Protein AF-A0A166K2V8-F1 (afdb_monomer_lite)

Structure (mmCIF, N/CA/C/O backbone):
data_AF-A0A166K2V8-F1
#
_entry.id   AF-A0A166K2V8-F1
#
loop_
_atom_site.group_PDB
_atom_site.id
_atom_site.type_symbol
_atom_site.label_atom_id
_atom_site.label_alt_id
_atom_site.label_comp_id
_atom_site.label_asym_id
_atom_site.label_entity_id
_atom_site.label_seq_id
_atom_site.pdbx_PDB_ins_code
_atom_site.Cartn_x
_atom_site.Cartn_y
_atom_site.Cartn_z
_atom_site.occupancy
_atom_site.B_iso_or_equiv
_atom_site.auth_seq_id
_atom_site.auth_comp_id
_atom_site.auth_asym_id
_atom_site.auth_atom_id
_atom_site.pdbx_PDB_model_num
ATOM 1 N N . MET A 1 1 ? 49.309 -25.473 15.652 1.00 41.47 1 MET A N 1
ATOM 2 C CA . MET A 1 1 ? 48.338 -25.607 14.544 1.00 41.47 1 MET A CA 1
ATOM 3 C C . MET A 1 1 ? 47.041 -26.157 15.108 1.00 41.47 1 MET A C 1
ATOM 5 O O . MET A 1 1 ? 46.982 -27.338 15.405 1.00 41.47 1 MET A O 1
ATOM 9 N N . LEU A 1 2 ? 46.040 -25.300 15.302 1.00 33.78 2 LEU A N 1
ATOM 10 C CA . LEU A 1 2 ? 44.662 -25.701 15.586 1.00 33.78 2 LEU A CA 1
ATOM 11 C C . LEU A 1 2 ? 43.784 -24.850 14.670 1.00 33.78 2 LEU A C 1
ATOM 13 O O . LEU A 1 2 ? 43.752 -23.625 14.773 1.00 33.78 2 LEU A O 1
ATOM 17 N N . THR A 1 3 ? 43.214 -25.510 13.672 1.00 43.38 3 THR A N 1
ATOM 18 C CA . THR A 1 3 ? 42.452 -24.924 12.576 1.00 43.38 3 THR A CA 1
ATOM 19 C C . THR A 1 3 ? 41.087 -24.465 13.068 1.00 43.38 3 THR A C 1
ATOM 21 O O . THR A 1 3 ? 40.288 -25.235 13.594 1.00 43.38 3 THR A O 1
ATOM 24 N N . ASN A 1 4 ? 40.820 -23.177 12.877 1.00 47.34 4 ASN A N 1
ATOM 25 C CA . ASN A 1 4 ? 39.521 -22.572 13.108 1.00 47.34 4 ASN A CA 1
ATOM 26 C C . ASN A 1 4 ? 38.547 -22.893 11.961 1.00 47.34 4 ASN A C 1
ATOM 28 O O . ASN A 1 4 ? 38.868 -22.680 10.795 1.00 47.34 4 ASN A O 1
ATOM 32 N N . LYS A 1 5 ? 37.335 -23.293 12.369 1.00 46.03 5 LYS A N 1
ATOM 33 C CA . LYS A 1 5 ? 36.016 -22.844 11.884 1.00 46.03 5 LYS A CA 1
ATOM 34 C C . LYS A 1 5 ? 35.713 -22.978 10.390 1.00 46.03 5 LYS A C 1
ATOM 36 O O . LYS A 1 5 ? 36.211 -22.186 9.608 1.00 46.03 5 LYS A O 1
ATOM 41 N N . LYS A 1 6 ? 34.718 -23.810 10.058 1.00 44.47 6 LYS A N 1
ATOM 42 C CA . LYS A 1 6 ? 33.711 -23.558 9.003 1.00 44.47 6 LYS A CA 1
ATOM 43 C C . LYS A 1 6 ? 32.427 -24.333 9.335 1.00 44.47 6 LYS A C 1
ATOM 45 O O . LYS A 1 6 ? 32.105 -25.331 8.705 1.00 44.47 6 LYS A O 1
ATOM 50 N N . THR A 1 7 ? 31.694 -23.863 10.341 1.00 46.91 7 THR A N 1
ATOM 51 C CA . THR A 1 7 ? 30.266 -24.183 10.469 1.00 46.91 7 THR A CA 1
ATOM 52 C C . THR A 1 7 ? 29.525 -23.035 9.806 1.00 46.91 7 THR A C 1
ATOM 54 O O . THR A 1 7 ? 29.481 -21.929 10.342 1.00 46.91 7 THR A O 1
ATOM 57 N N . GLY A 1 8 ? 29.048 -23.269 8.584 1.00 46.62 8 GLY A N 1
ATOM 58 C CA . GLY A 1 8 ? 28.224 -22.317 7.855 1.00 46.62 8 GLY A CA 1
ATOM 59 C C . GLY A 1 8 ? 26.898 -22.135 8.581 1.00 46.62 8 GLY A C 1
ATOM 60 O O . GLY A 1 8 ? 26.051 -23.022 8.561 1.00 46.62 8 GLY A O 1
ATOM 61 N N . MET A 1 9 ? 26.722 -20.985 9.225 1.00 43.84 9 MET A N 1
ATOM 62 C CA . MET A 1 9 ? 25.398 -20.502 9.593 1.00 43.84 9 MET A CA 1
ATOM 63 C C . MET A 1 9 ? 24.824 -19.814 8.358 1.00 43.84 9 MET A C 1
ATOM 65 O O . MET A 1 9 ? 25.176 -18.681 8.039 1.00 43.84 9 MET A O 1
ATOM 69 N N . ILE A 1 10 ? 23.960 -20.528 7.640 1.00 47.31 10 ILE A N 1
ATOM 70 C CA . ILE A 1 10 ? 23.007 -19.909 6.724 1.00 47.31 10 ILE A CA 1
ATOM 71 C C . ILE A 1 10 ? 22.031 -19.146 7.621 1.00 47.31 10 ILE A C 1
ATOM 73 O O . ILE A 1 10 ? 21.117 -19.728 8.203 1.00 47.31 10 ILE A O 1
ATOM 77 N N . ALA A 1 11 ? 22.271 -17.849 7.793 1.00 43.97 11 ALA A N 1
ATOM 78 C CA . ALA A 1 11 ? 21.303 -16.953 8.397 1.00 43.97 11 ALA A CA 1
ATOM 79 C C . ALA A 1 11 ? 20.191 -16.714 7.368 1.00 43.97 11 ALA A C 1
ATOM 81 O O . ALA A 1 11 ? 20.258 -15.796 6.557 1.00 43.97 11 ALA A O 1
ATOM 82 N N . VAL A 1 12 ? 19.173 -17.575 7.379 1.00 44.09 12 VAL A N 1
ATOM 83 C CA . VAL A 1 12 ? 17.868 -17.242 6.805 1.00 44.09 12 VAL A CA 1
ATOM 84 C C . VAL A 1 12 ? 17.248 -16.207 7.737 1.00 44.09 12 VAL A C 1
ATOM 86 O O . VAL A 1 12 ? 16.519 -16.539 8.669 1.00 44.09 12 VAL A O 1
ATOM 89 N N . THR A 1 13 ? 17.560 -14.935 7.524 1.00 48.28 13 THR A N 1
ATOM 90 C CA . THR A 1 13 ? 16.743 -13.854 8.065 1.00 48.28 13 THR A CA 1
ATOM 91 C C . THR A 1 13 ? 15.513 -13.738 7.178 1.00 48.28 13 THR A C 1
ATOM 93 O O . THR A 1 13 ? 15.428 -12.899 6.285 1.00 48.28 13 THR A O 1
ATOM 96 N N . CYS A 1 14 ? 14.530 -14.608 7.433 1.00 43.03 14 CYS A N 1
ATOM 97 C CA . CYS A 1 14 ? 13.144 -14.254 7.162 1.00 43.03 14 CYS A CA 1
ATOM 98 C C . CYS A 1 14 ? 12.935 -12.861 7.755 1.00 43.03 14 CYS A C 1
ATOM 100 O O . CYS A 1 14 ? 13.276 -12.640 8.919 1.00 43.03 14 CYS A O 1
ATOM 102 N N . LEU A 1 15 ? 12.425 -11.928 6.952 1.00 43.59 15 LEU A N 1
ATOM 103 C CA . LEU A 1 15 ? 12.052 -10.584 7.379 1.00 43.59 15 LEU A CA 1
ATOM 104 C C . LEU A 1 15 ? 10.846 -10.699 8.335 1.00 43.59 15 LEU A C 1
ATOM 106 O O . LEU A 1 15 ? 9.703 -10.428 7.981 1.00 43.59 15 LEU A O 1
ATOM 110 N N . GLY A 1 16 ? 11.093 -11.234 9.529 1.00 40.94 16 GLY A N 1
ATOM 111 C CA . GLY A 1 16 ? 10.143 -11.365 10.613 1.00 40.94 16 GLY A CA 1
ATOM 112 C C . GLY A 1 16 ? 10.008 -10.008 11.273 1.00 40.94 16 GLY A C 1
ATOM 113 O O . GLY A 1 16 ? 10.972 -9.472 11.816 1.00 40.94 16 GLY A O 1
ATOM 114 N N . ILE A 1 17 ? 8.809 -9.445 11.198 1.00 49.16 17 ILE A N 1
ATOM 115 C CA . ILE A 1 17 ? 8.433 -8.230 11.913 1.00 49.16 17 ILE A CA 1
ATOM 116 C C . ILE A 1 17 ? 8.587 -8.521 13.411 1.00 49.16 17 ILE A C 1
ATOM 118 O O . ILE A 1 17 ? 7.785 -9.246 13.999 1.00 49.16 17 ILE A O 1
ATOM 122 N N . ALA A 1 18 ? 9.642 -7.986 14.025 1.00 49.16 18 ALA A N 1
ATOM 123 C CA . ALA A 1 18 ? 9.818 -8.029 15.466 1.00 49.16 18 ALA A CA 1
ATOM 124 C C . ALA A 1 18 ? 8.780 -7.103 16.119 1.00 49.16 18 ALA A C 1
ATOM 126 O O . ALA A 1 18 ? 8.920 -5.881 16.115 1.00 49.16 18 ALA A O 1
ATOM 127 N N . LEU A 1 19 ? 7.721 -7.691 16.677 1.00 43.34 19 LEU A N 1
ATOM 128 C CA . LEU A 1 19 ? 6.857 -7.024 17.647 1.00 43.34 19 LEU A CA 1
ATOM 129 C C . LEU A 1 19 ? 7.651 -6.861 18.947 1.00 43.34 19 LEU A C 1
ATOM 131 O O . LEU A 1 19 ? 7.740 -7.789 19.749 1.00 43.34 19 LEU A O 1
ATOM 135 N N . ILE A 1 20 ? 8.259 -5.692 19.149 1.00 48.81 20 ILE A N 1
ATOM 136 C CA . ILE A 1 20 ? 8.945 -5.377 20.404 1.00 48.81 20 ILE A CA 1
ATOM 137 C C . ILE A 1 20 ? 7.892 -4.935 21.426 1.00 48.81 20 ILE A C 1
ATOM 139 O O . ILE A 1 20 ? 7.477 -3.779 21.461 1.00 48.81 20 ILE A O 1
ATOM 143 N N . ALA A 1 21 ? 7.452 -5.884 22.255 1.00 44.66 21 ALA A N 1
ATOM 144 C CA . ALA A 1 21 ? 6.875 -5.596 23.563 1.00 44.66 21 ALA A CA 1
ATOM 145 C C . ALA A 1 21 ? 8.004 -5.199 24.534 1.00 44.66 21 ALA A C 1
ATOM 147 O O . ALA A 1 21 ? 9.116 -5.718 24.460 1.00 44.66 21 ALA A O 1
ATOM 148 N N . GLY A 1 22 ? 7.723 -4.216 25.388 1.00 45.97 22 GLY A N 1
ATOM 149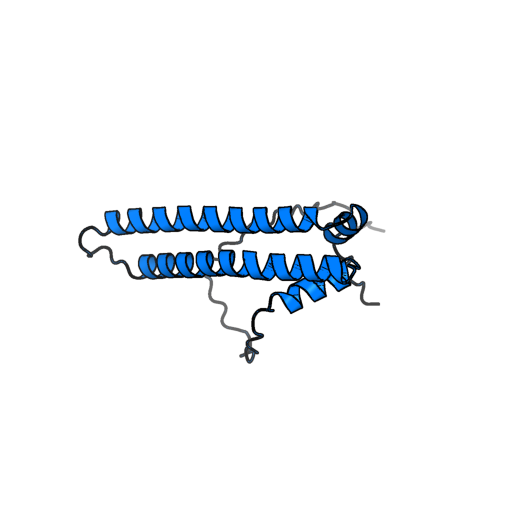 C CA . GLY A 1 22 ? 8.721 -3.342 25.998 1.00 45.97 22 GLY A CA 1
ATOM 150 C C . GLY A 1 22 ? 9.736 -3.981 26.947 1.00 45.97 22 GLY A C 1
ATOM 151 O O . GLY A 1 22 ? 9.396 -4.763 27.829 1.00 45.97 22 GLY A O 1
ATOM 152 N N . VAL A 1 23 ? 10.973 -3.490 26.836 1.00 43.16 23 VAL A N 1
ATOM 153 C CA . VAL A 1 23 ? 11.922 -3.340 27.945 1.00 43.16 23 VAL A CA 1
ATOM 154 C C . VAL A 1 23 ? 12.586 -1.974 27.770 1.00 43.16 23 VAL A C 1
ATOM 156 O O . VAL A 1 23 ? 13.216 -1.702 26.750 1.00 43.16 23 VAL A O 1
ATOM 159 N N . ALA A 1 24 ? 12.386 -1.084 28.740 1.00 48.81 24 ALA A N 1
ATOM 160 C CA . ALA A 1 24 ? 12.938 0.263 28.735 1.00 48.81 24 ALA A CA 1
ATOM 161 C C . ALA A 1 24 ? 14.453 0.223 28.993 1.00 48.81 24 ALA A C 1
ATOM 163 O O . ALA A 1 24 ? 14.884 -0.045 30.113 1.00 48.81 24 ALA A O 1
ATOM 164 N N . MET A 1 25 ? 15.261 0.535 27.976 1.00 38.09 25 MET A N 1
ATOM 165 C CA . MET A 1 25 ? 16.653 0.944 28.164 1.00 38.09 25 MET A CA 1
ATOM 166 C C . MET A 1 25 ? 16.745 2.462 28.033 1.00 38.09 25 MET A C 1
ATOM 168 O O . MET A 1 25 ? 16.542 3.045 26.973 1.00 38.09 25 MET A O 1
ATOM 172 N N . LYS A 1 26 ? 17.014 3.098 29.170 1.00 43.09 26 LYS A N 1
ATOM 173 C CA . LYS A 1 26 ? 17.205 4.535 29.327 1.00 43.09 26 LYS A CA 1
ATOM 174 C C . LYS A 1 26 ? 18.674 4.856 29.044 1.00 43.09 26 LYS A C 1
ATOM 176 O O . LYS A 1 26 ? 19.460 4.925 29.977 1.00 43.09 26 LYS A O 1
ATOM 181 N N . ALA A 1 27 ? 19.048 4.977 27.773 1.00 46.09 27 ALA A N 1
ATOM 182 C CA . ALA A 1 27 ? 20.295 5.604 27.327 1.00 46.09 27 ALA A CA 1
ATOM 183 C C . ALA A 1 27 ? 20.313 5.643 25.795 1.00 46.09 27 ALA A C 1
ATOM 185 O O . ALA A 1 27 ? 20.572 4.620 25.178 1.00 46.09 27 ALA A O 1
ATOM 186 N N . PHE A 1 28 ? 20.024 6.792 25.190 1.00 39.84 28 PHE A N 1
ATOM 187 C CA . PHE A 1 28 ? 20.886 7.411 24.180 1.00 39.84 28 PHE A CA 1
ATOM 188 C C . PHE A 1 28 ? 20.333 8.794 23.828 1.00 39.84 28 PHE A C 1
ATOM 190 O O . PHE A 1 28 ? 19.126 9.016 23.829 1.00 39.84 28 PHE A O 1
ATOM 197 N N . ALA A 1 29 ? 21.287 9.693 23.628 1.00 41.00 29 ALA A N 1
ATOM 198 C CA . ALA A 1 29 ? 21.213 11.090 23.247 1.00 41.00 29 ALA A CA 1
ATOM 199 C C . ALA A 1 29 ? 19.928 11.564 22.550 1.00 41.00 29 ALA A C 1
ATOM 201 O O . ALA A 1 29 ? 19.438 10.959 21.5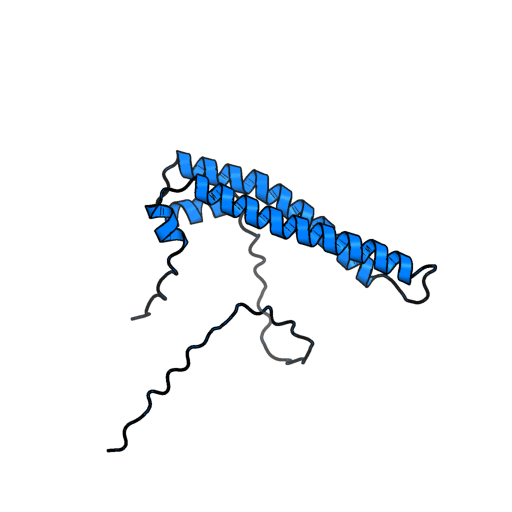99 1.00 41.00 29 ALA A O 1
ATOM 202 N N . GLU A 1 30 ? 19.484 12.735 22.999 1.00 40.53 30 GLU 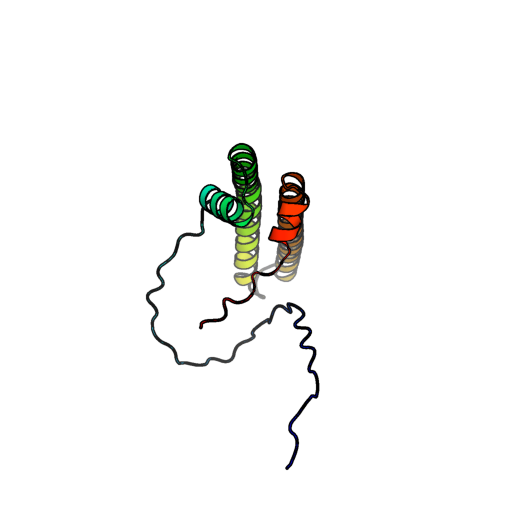A N 1
ATOM 203 C CA . GLU A 1 30 ? 18.651 13.684 22.272 1.00 40.53 30 GLU A CA 1
ATOM 204 C C . GLU A 1 30 ? 19.306 13.974 20.910 1.00 40.53 30 GLU A C 1
ATOM 206 O O . GLU A 1 30 ? 20.188 14.814 20.765 1.00 40.53 30 GLU A O 1
ATOM 211 N N . SER A 1 31 ? 18.937 13.169 19.918 1.00 39.19 31 SER A N 1
ATOM 212 C CA . SER A 1 31 ? 19.116 13.489 18.513 1.00 39.19 31 SER A CA 1
ATOM 213 C C . SER A 1 31 ? 18.074 14.549 18.204 1.00 39.19 31 SER A C 1
ATOM 215 O O . SER A 1 31 ? 16.881 14.255 18.281 1.00 39.19 31 SER A O 1
ATOM 217 N N . GLU A 1 32 ? 18.499 15.758 17.841 1.00 41.97 32 GLU A N 1
ATOM 218 C CA . GLU A 1 32 ? 17.633 16.676 17.107 1.00 41.97 32 GLU A CA 1
ATOM 219 C C . GLU A 1 32 ? 17.079 15.911 15.898 1.00 41.97 32 GLU A C 1
ATOM 221 O O . GLU A 1 32 ? 17.795 15.608 14.942 1.00 41.97 32 GLU A O 1
ATOM 226 N N . GLU A 1 33 ? 15.814 15.496 15.978 1.00 41.88 33 GLU A N 1
ATOM 227 C CA . GLU A 1 33 ? 15.101 14.900 14.858 1.00 41.88 33 GLU A CA 1
ATOM 228 C C . GLU A 1 33 ? 14.971 15.982 13.789 1.00 41.88 33 GLU A C 1
ATOM 230 O O . GLU A 1 33 ? 14.013 16.759 13.762 1.00 41.88 33 GLU A O 1
ATOM 235 N N . VAL A 1 34 ? 15.937 16.030 12.871 1.00 42.75 34 VAL A N 1
ATOM 236 C CA . VAL A 1 34 ? 15.706 16.611 11.557 1.00 42.75 34 VAL A CA 1
ATOM 237 C C . VAL A 1 34 ? 14.540 15.817 10.981 1.00 42.75 34 VAL A C 1
ATOM 239 O O . VAL A 1 34 ? 14.709 14.692 10.510 1.00 42.75 34 VAL A O 1
ATOM 242 N N . LYS A 1 35 ? 13.330 16.380 11.070 1.00 42.59 35 LYS A N 1
ATOM 243 C CA . LYS A 1 35 ? 12.137 15.882 10.386 1.00 42.59 35 LYS A CA 1
ATOM 244 C C . LYS A 1 35 ? 12.384 16.015 8.890 1.00 42.59 35 LYS A C 1
ATOM 246 O O . LYS A 1 35 ? 11.915 16.954 8.254 1.00 42.59 35 LYS A O 1
ATOM 251 N N . MET A 1 36 ? 13.166 15.096 8.331 1.00 51.88 36 MET A N 1
ATOM 252 C CA . MET A 1 36 ? 13.285 14.933 6.895 1.00 51.88 36 MET A CA 1
ATOM 253 C C . MET A 1 36 ? 11.883 14.600 6.405 1.00 51.88 36 MET A C 1
ATOM 255 O O . MET A 1 36 ? 11.340 13.538 6.718 1.00 51.88 36 MET A O 1
ATOM 259 N N . ALA A 1 37 ? 11.260 15.560 5.721 1.00 65.12 37 ALA A N 1
ATOM 260 C CA . ALA A 1 37 ? 9.971 15.349 5.095 1.00 65.12 37 ALA A CA 1
ATOM 261 C C . ALA A 1 37 ? 10.056 14.090 4.223 1.00 65.12 37 ALA A C 1
ATOM 263 O O . ALA A 1 37 ? 11.058 13.870 3.537 1.00 65.12 37 ALA A O 1
ATOM 264 N N . ALA A 1 38 ? 9.024 13.246 4.283 1.00 71.00 38 ALA A N 1
ATOM 265 C CA . ALA A 1 38 ? 8.961 12.077 3.419 1.00 71.00 38 ALA A CA 1
ATOM 266 C C . ALA A 1 38 ? 9.125 12.527 1.953 1.00 71.00 38 ALA A C 1
ATOM 268 O O . ALA A 1 38 ? 8.514 13.532 1.573 1.00 71.00 38 ALA A O 1
ATOM 269 N N . PRO A 1 39 ? 9.940 11.824 1.147 1.00 77.00 39 PRO A N 1
ATOM 270 C CA . PRO A 1 39 ? 10.213 12.234 -0.223 1.00 77.00 39 PRO A CA 1
ATOM 271 C C . PRO A 1 39 ? 8.917 12.301 -1.040 1.00 77.00 39 PRO A C 1
ATOM 273 O O . PRO A 1 39 ? 8.012 11.478 -0.858 1.00 77.00 39 PRO A O 1
ATOM 276 N N . ASN A 1 40 ? 8.815 13.294 -1.923 1.00 85.44 40 ASN A N 1
ATOM 277 C CA . ASN A 1 40 ? 7.683 13.422 -2.841 1.00 85.44 40 ASN A CA 1
ATOM 278 C C . ASN A 1 40 ? 7.800 12.411 -4.009 1.00 85.44 40 ASN A C 1
ATOM 280 O O . ASN A 1 40 ? 8.784 11.677 -4.120 1.00 85.44 40 ASN A O 1
ATOM 284 N N . HIS A 1 41 ? 6.772 12.325 -4.859 1.00 85.44 41 HIS A N 1
ATOM 285 C CA . HIS A 1 41 ? 6.744 11.350 -5.960 1.00 85.44 41 HIS A CA 1
ATOM 286 C C . HIS A 1 41 ? 7.845 11.597 -7.002 1.00 85.44 41 HIS A C 1
ATOM 288 O O . HIS A 1 41 ? 8.413 10.631 -7.501 1.00 85.44 41 HIS A O 1
ATOM 294 N N . GLU A 1 42 ? 8.193 12.859 -7.268 1.00 79.56 42 GLU A N 1
ATOM 295 C CA . GLU A 1 42 ? 9.293 13.242 -8.163 1.00 79.56 42 GLU A CA 1
ATOM 296 C C . GLU A 1 42 ? 10.636 12.741 -7.628 1.00 79.56 42 GLU A C 1
ATOM 298 O O . GLU A 1 42 ? 11.339 12.024 -8.324 1.00 79.56 42 GLU A O 1
ATOM 303 N N . GLN A 1 43 ? 10.941 12.995 -6.355 1.00 86.56 43 GLN A N 1
ATOM 304 C CA . GLN A 1 43 ? 12.169 12.532 -5.700 1.00 86.56 43 GLN A CA 1
ATOM 305 C C . GLN A 1 43 ? 12.271 11.002 -5.650 1.00 86.56 43 GLN A C 1
ATOM 307 O O . GLN A 1 43 ? 13.365 10.439 -5.664 1.00 86.56 43 GLN A O 1
ATOM 312 N N . LEU A 1 44 ? 11.138 10.302 -5.536 1.00 85.69 44 LEU A N 1
ATOM 313 C CA . LEU A 1 44 ? 11.110 8.842 -5.612 1.00 85.69 44 LEU A CA 1
ATOM 314 C C . LEU A 1 44 ? 11.355 8.348 -7.039 1.00 85.69 44 LEU A C 1
ATOM 316 O O . LEU A 1 44 ? 12.086 7.374 -7.216 1.00 85.69 44 LEU A O 1
ATOM 320 N N . ALA A 1 45 ? 10.762 9.005 -8.035 1.00 84.81 45 ALA A N 1
ATOM 321 C CA . ALA A 1 45 ? 10.954 8.671 -9.438 1.00 84.81 45 ALA A CA 1
ATOM 322 C C . ALA A 1 45 ? 12.393 8.927 -9.886 1.00 84.81 45 ALA A C 1
ATOM 324 O O . ALA A 1 45 ? 12.988 8.016 -10.444 1.00 84.81 45 ALA A O 1
ATOM 325 N N . GLU A 1 46 ? 12.973 10.076 -9.537 1.00 86.69 46 GLU A N 1
ATOM 326 C CA . GLU A 1 46 ? 14.367 10.447 -9.813 1.00 86.69 46 GLU A CA 1
ATOM 327 C C . GLU A 1 46 ? 15.336 9.396 -9.251 1.00 86.69 46 GLU A C 1
ATOM 329 O O . GLU A 1 46 ? 16.161 8.840 -9.969 1.00 86.69 46 GLU A O 1
ATOM 334 N N . ARG A 1 47 ? 15.159 8.986 -7.987 1.00 88.94 47 ARG A N 1
ATOM 335 C CA . ARG A 1 47 ? 15.984 7.923 -7.381 1.00 88.94 47 ARG A CA 1
ATOM 336 C C . ARG A 1 47 ? 15.882 6.587 -8.114 1.00 88.94 47 ARG A C 1
ATOM 338 O O . ARG A 1 47 ? 16.862 5.843 -8.172 1.00 88.94 47 ARG A O 1
ATOM 345 N N . ILE A 1 48 ? 14.699 6.234 -8.617 1.00 89.00 48 ILE A N 1
ATOM 346 C CA . ILE A 1 48 ? 14.528 5.021 -9.427 1.00 89.00 48 ILE A CA 1
ATOM 347 C C . ILE A 1 48 ? 15.130 5.217 -10.819 1.00 89.00 48 ILE A C 1
ATOM 349 O O . ILE A 1 48 ? 15.763 4.289 -11.324 1.00 89.00 48 ILE A O 1
ATOM 353 N N . ALA A 1 49 ? 14.974 6.399 -11.409 1.00 89.06 49 ALA A N 1
ATOM 354 C CA . ALA A 1 49 ? 15.538 6.760 -12.697 1.00 89.06 49 ALA A CA 1
ATOM 355 C C . ALA A 1 49 ? 17.056 6.613 -12.688 1.00 89.06 49 ALA A C 1
ATOM 357 O O . ALA A 1 49 ? 17.591 5.851 -13.494 1.00 89.06 49 ALA A O 1
ATOM 358 N N . ASP A 1 50 ? 17.719 7.201 -11.695 1.00 90.19 50 ASP A N 1
ATOM 359 C CA . ASP A 1 50 ? 19.161 7.096 -11.481 1.00 90.19 50 ASP A CA 1
ATOM 360 C C . ASP A 1 50 ? 19.602 5.647 -11.274 1.00 90.19 50 ASP A C 1
ATOM 362 O O . ASP A 1 50 ? 20.537 5.163 -11.917 1.00 90.19 50 ASP A O 1
ATOM 366 N N . LYS A 1 51 ? 18.905 4.915 -10.396 1.00 89.31 51 LYS A N 1
ATOM 367 C CA . LYS A 1 51 ? 19.266 3.531 -10.067 1.00 89.31 51 LYS A CA 1
ATOM 368 C C . LYS A 1 51 ? 19.149 2.604 -11.278 1.00 89.31 51 LYS A C 1
ATOM 370 O O . LYS A 1 51 ? 19.958 1.688 -11.441 1.00 89.31 51 LYS A O 1
ATOM 375 N N . LEU A 1 52 ? 18.117 2.783 -12.097 1.00 90.94 52 LEU A N 1
ATOM 376 C CA . LEU A 1 52 ? 17.801 1.864 -13.190 1.00 90.94 52 LEU A CA 1
ATOM 377 C C . LEU A 1 52 ? 18.342 2.341 -14.542 1.00 90.94 52 LEU A C 1
ATOM 379 O O . LEU A 1 52 ? 18.454 1.525 -15.464 1.00 90.94 52 LEU A O 1
ATOM 383 N N . GLY A 1 53 ? 18.753 3.604 -14.650 1.00 91.38 53 GLY A N 1
ATOM 384 C CA . GLY A 1 53 ? 19.063 4.264 -15.913 1.00 91.38 53 GLY A CA 1
ATOM 385 C C . GLY A 1 53 ? 17.810 4.369 -16.776 1.00 91.38 53 GLY A C 1
ATOM 386 O O . GLY A 1 53 ? 17.781 3.810 -17.874 1.00 91.38 53 GLY A O 1
ATOM 387 N N . LEU A 1 54 ? 16.748 4.966 -16.230 1.00 92.31 54 LEU A N 1
ATOM 388 C CA . LEU A 1 54 ? 15.535 5.266 -16.991 1.00 92.31 54 LEU A CA 1
ATOM 389 C C . LEU A 1 54 ? 15.790 6.454 -17.926 1.00 92.31 54 LEU A C 1
ATOM 391 O O . LEU A 1 54 ? 16.589 7.334 -17.615 1.00 92.31 54 LEU A O 1
ATOM 395 N N . ASP A 1 55 ? 15.123 6.465 -19.078 1.00 92.56 55 ASP A N 1
ATOM 396 C CA . ASP A 1 55 ? 15.019 7.678 -19.887 1.00 92.56 55 ASP A CA 1
ATOM 397 C C . ASP A 1 55 ? 13.921 8.602 -19.334 1.00 92.56 55 ASP A C 1
ATOM 399 O O . ASP A 1 55 ? 13.165 8.230 -18.432 1.00 92.56 55 ASP A O 1
ATOM 403 N N . SER A 1 56 ? 13.830 9.814 -19.882 1.00 91.31 56 SER A N 1
ATOM 404 C CA . SER A 1 56 ? 12.894 10.831 -19.399 1.00 91.31 56 SER A CA 1
ATOM 405 C C . SER A 1 56 ? 11.420 10.439 -19.554 1.00 91.31 56 SER A C 1
ATOM 407 O O . SER A 1 56 ? 10.591 10.858 -18.746 1.00 91.31 56 SER A O 1
ATOM 409 N N . ASP A 1 57 ? 11.069 9.627 -20.557 1.00 92.69 57 ASP A N 1
ATOM 410 C CA . ASP A 1 57 ? 9.695 9.152 -20.751 1.00 92.69 57 ASP A CA 1
ATOM 411 C C . ASP A 1 57 ? 9.327 8.093 -19.701 1.00 92.69 57 ASP A C 1
ATOM 413 O O . ASP A 1 57 ? 8.265 8.165 -19.073 1.00 92.69 57 ASP A O 1
ATOM 417 N N . ALA A 1 58 ? 10.223 7.136 -19.449 1.00 91.31 58 ALA A N 1
ATOM 418 C CA . ALA A 1 58 ? 10.057 6.129 -18.409 1.00 91.31 58 ALA A CA 1
ATOM 419 C C . ALA A 1 58 ? 10.035 6.755 -17.005 1.00 91.31 58 ALA A C 1
ATOM 421 O O . ALA A 1 58 ? 9.171 6.408 -16.199 1.00 91.31 58 ALA A O 1
ATOM 422 N N . GLU A 1 59 ? 10.918 7.712 -16.717 1.00 92.88 59 GLU A N 1
ATOM 423 C CA . GLU A 1 59 ? 10.921 8.461 -15.456 1.00 92.88 59 GLU A CA 1
ATOM 424 C C . GLU A 1 59 ? 9.599 9.206 -15.236 1.00 92.88 59 GLU A C 1
ATOM 426 O O . GLU A 1 59 ? 8.995 9.090 -14.168 1.00 92.88 59 GLU A O 1
ATOM 431 N N . HIS A 1 60 ? 9.089 9.903 -16.257 1.00 94.56 60 HIS A N 1
ATOM 432 C CA . HIS A 1 60 ? 7.811 10.606 -16.165 1.00 94.56 60 HIS A CA 1
ATOM 433 C C . HIS A 1 60 ? 6.647 9.642 -15.876 1.00 94.56 60 HIS A C 1
ATOM 435 O O . HIS A 1 60 ? 5.794 9.920 -15.028 1.00 94.56 60 HIS A O 1
ATOM 441 N N . LYS A 1 61 ? 6.622 8.470 -16.527 1.00 94.75 61 LYS A N 1
ATOM 442 C CA . LYS A 1 61 ? 5.623 7.419 -16.258 1.00 94.75 61 LYS A CA 1
ATOM 443 C C . LYS A 1 61 ? 5.721 6.880 -14.830 1.00 94.75 61 LYS A C 1
ATOM 445 O O . LYS A 1 61 ? 4.688 6.667 -14.194 1.00 94.75 61 LYS A O 1
ATOM 450 N N . VAL A 1 62 ? 6.934 6.698 -14.307 1.00 93.75 62 VAL A N 1
ATOM 451 C CA . VAL A 1 62 ? 7.169 6.271 -12.918 1.00 93.75 62 VAL A CA 1
ATOM 452 C C . VAL A 1 62 ? 6.741 7.353 -11.918 1.00 93.75 62 VAL A C 1
ATOM 454 O O . VAL A 1 62 ? 6.093 7.034 -10.922 1.00 93.75 62 VAL A O 1
ATOM 457 N N . SER A 1 63 ? 7.017 8.630 -12.190 1.00 93.88 63 SER A N 1
ATOM 458 C CA . SER A 1 63 ? 6.563 9.746 -11.347 1.00 93.88 63 SER A CA 1
ATOM 459 C C . SER A 1 63 ? 5.039 9.817 -11.279 1.00 93.88 63 SER A C 1
ATOM 461 O O . SER A 1 63 ? 4.472 9.822 -10.184 1.00 93.88 63 SER A O 1
ATOM 463 N N . ALA A 1 64 ? 4.357 9.745 -12.427 1.00 94.81 64 ALA A N 1
ATOM 464 C CA . ALA A 1 64 ? 2.895 9.729 -12.488 1.00 94.81 64 ALA A CA 1
ATOM 465 C C . ALA A 1 64 ? 2.291 8.512 -11.760 1.00 94.81 64 ALA A C 1
ATOM 467 O O . ALA A 1 64 ? 1.267 8.626 -11.077 1.00 94.81 64 ALA A O 1
ATOM 468 N N . LEU A 1 65 ? 2.939 7.346 -11.865 1.00 94.44 65 LEU A N 1
ATOM 469 C CA . LEU A 1 65 ? 2.569 6.147 -11.116 1.00 94.44 65 LEU A CA 1
ATOM 470 C C . LEU A 1 65 ? 2.638 6.398 -9.599 1.00 94.44 65 LEU A C 1
ATOM 472 O O . LEU A 1 65 ? 1.684 6.091 -8.880 1.00 94.44 65 LEU A O 1
ATOM 476 N N . PHE A 1 66 ? 3.736 6.979 -9.109 1.00 92.50 66 PHE A N 1
ATOM 477 C CA . PHE A 1 66 ? 3.923 7.273 -7.686 1.00 92.50 66 PHE A CA 1
ATOM 478 C C . PHE A 1 66 ? 3.044 8.399 -7.165 1.00 92.50 66 PHE A C 1
ATOM 480 O O . PHE A 1 66 ? 2.615 8.335 -6.013 1.00 92.50 66 PHE A O 1
ATOM 487 N N . GLU A 1 67 ? 2.716 9.390 -7.984 1.00 93.94 67 GLU A N 1
ATOM 488 C CA . GLU A 1 67 ? 1.749 10.413 -7.612 1.00 93.94 67 GLU A CA 1
ATOM 489 C C . GLU A 1 67 ? 0.367 9.784 -7.382 1.00 93.94 67 GLU A C 1
ATOM 491 O O . GLU A 1 67 ? -0.199 9.880 -6.286 1.00 93.94 67 GLU A O 1
ATOM 496 N N . ARG A 1 68 ? -0.152 9.072 -8.390 1.00 93.44 68 ARG A N 1
ATOM 497 C CA . ARG A 1 68 ? -1.484 8.455 -8.354 1.00 93.44 68 ARG A CA 1
ATOM 498 C C . ARG A 1 68 ? -1.608 7.437 -7.221 1.00 93.44 68 ARG A C 1
ATOM 500 O O . ARG A 1 68 ? -2.528 7.513 -6.400 1.00 93.44 68 ARG A O 1
ATOM 507 N N . ASP A 1 69 ? -0.692 6.476 -7.168 1.00 92.06 69 ASP A N 1
ATOM 508 C CA . ASP A 1 69 ? -0.776 5.375 -6.208 1.00 92.06 69 ASP A CA 1
ATOM 509 C C . ASP A 1 69 ? -0.341 5.817 -4.812 1.00 92.06 69 ASP A C 1
ATOM 511 O O . ASP A 1 69 ? -0.923 5.375 -3.820 1.00 92.06 69 ASP A O 1
ATOM 515 N N . GLY A 1 70 ? 0.607 6.753 -4.713 1.00 91.19 70 GLY A N 1
ATOM 516 C CA . GLY A 1 70 ? 1.017 7.356 -3.449 1.00 91.19 70 GLY A CA 1
ATOM 517 C C . GLY A 1 70 ? -0.142 8.066 -2.752 1.00 91.19 70 GLY A C 1
ATOM 518 O O . GLY A 1 70 ? -0.326 7.899 -1.545 1.00 91.19 70 GLY A O 1
ATOM 519 N N . GLN A 1 71 ? -0.994 8.780 -3.496 1.00 92.12 71 GLN A N 1
ATOM 520 C CA . GLN A 1 71 ? -2.217 9.369 -2.940 1.00 92.12 71 GLN A CA 1
ATOM 521 C C . GLN A 1 71 ? -3.209 8.303 -2.446 1.00 92.12 71 GLN A C 1
ATOM 523 O O . GLN A 1 71 ? -3.786 8.457 -1.364 1.00 92.12 71 GLN A O 1
ATOM 528 N N . LYS A 1 72 ? -3.412 7.214 -3.204 1.00 93.12 72 LYS A N 1
ATOM 529 C CA . LYS A 1 72 ? -4.275 6.085 -2.799 1.00 93.12 72 LYS A CA 1
ATOM 530 C C . LYS A 1 72 ? -3.763 5.446 -1.505 1.00 93.12 72 LYS A C 1
ATOM 532 O O . LYS A 1 72 ? -4.529 5.287 -0.555 1.00 93.12 72 LYS A O 1
ATOM 537 N N . ILE A 1 73 ? -2.471 5.135 -1.448 1.00 94.25 73 ILE A N 1
ATOM 538 C CA . ILE A 1 73 ? -1.800 4.528 -0.293 1.00 94.25 73 ILE A CA 1
ATOM 539 C C . ILE A 1 73 ? -1.899 5.441 0.932 1.00 94.25 73 ILE A C 1
ATOM 541 O O . ILE A 1 73 ? -2.325 4.983 1.994 1.00 94.25 73 ILE A O 1
ATOM 545 N N . ARG A 1 74 ? -1.601 6.739 0.785 1.00 94.00 74 ARG A N 1
ATOM 546 C CA . ARG A 1 74 ? -1.675 7.715 1.883 1.00 94.00 74 ARG A CA 1
ATOM 547 C C . ARG A 1 74 ? -3.078 7.796 2.479 1.00 94.00 74 ARG A C 1
ATOM 549 O O . ARG A 1 74 ? -3.229 7.727 3.695 1.00 94.00 74 ARG A O 1
ATOM 556 N N . LYS A 1 75 ? -4.119 7.839 1.639 1.00 96.12 75 LYS A N 1
ATOM 557 C CA . LYS A 1 75 ? -5.516 7.819 2.105 1.00 96.12 75 LYS A CA 1
ATOM 558 C C . LYS A 1 75 ? -5.830 6.559 2.915 1.00 96.12 75 LYS A C 1
ATOM 560 O O . LYS A 1 75 ? -6.486 6.655 3.949 1.00 96.12 75 LYS A O 1
ATOM 565 N N . ILE A 1 76 ? -5.360 5.385 2.487 1.00 96.38 76 ILE A N 1
ATOM 566 C CA . ILE A 1 76 ? -5.573 4.133 3.231 1.00 96.38 76 ILE A CA 1
ATOM 567 C C . ILE A 1 76 ? -4.840 4.175 4.580 1.00 96.38 76 ILE A C 1
ATOM 569 O O . ILE A 1 76 ? -5.435 3.829 5.600 1.00 96.38 76 ILE A O 1
ATOM 573 N N . GLN A 1 77 ? -3.589 4.643 4.607 1.00 96.12 77 GLN A N 1
ATOM 574 C CA . GLN A 1 77 ? -2.796 4.785 5.833 1.00 96.12 77 GLN A CA 1
ATOM 575 C C . GLN A 1 77 ? -3.445 5.744 6.835 1.00 96.12 77 GLN A C 1
ATOM 577 O O . GLN A 1 77 ? -3.580 5.403 8.008 1.00 96.12 77 GLN A O 1
ATOM 582 N N . GLU A 1 78 ? -3.912 6.909 6.383 1.00 96.69 78 GLU A N 1
ATOM 583 C CA . GLU A 1 78 ? -4.629 7.868 7.229 1.00 96.69 78 GLU A CA 1
ATOM 584 C C . GLU A 1 78 ? -5.891 7.253 7.837 1.00 96.69 78 GLU A C 1
ATOM 586 O O . GLU A 1 78 ? -6.184 7.440 9.020 1.00 96.69 78 GLU A O 1
ATOM 591 N N . GLN A 1 79 ? -6.660 6.509 7.040 1.00 97.25 79 GLN A N 1
ATOM 592 C CA . GLN A 1 79 ? -7.867 5.859 7.534 1.00 97.25 79 GLN A CA 1
ATOM 593 C C . GLN A 1 79 ? -7.554 4.709 8.499 1.00 97.25 79 GLN A C 1
ATOM 595 O O . GLN A 1 79 ? -8.303 4.529 9.460 1.00 97.25 79 GLN A O 1
ATOM 600 N N . LEU A 1 80 ? -6.485 3.945 8.259 1.00 96.69 80 LEU A N 1
ATOM 601 C CA . LEU A 1 80 ? -6.015 2.895 9.161 1.00 96.69 80 LEU A CA 1
ATOM 602 C C . LEU A 1 80 ? -5.569 3.493 10.497 1.00 96.69 80 LEU A C 1
ATOM 604 O O . LEU A 1 80 ? -6.005 3.030 11.548 1.00 96.69 80 LEU A O 1
ATOM 608 N N . HIS A 1 81 ? -4.789 4.575 10.459 1.00 96.62 81 HIS A N 1
ATOM 609 C CA . HIS A 1 81 ? -4.362 5.301 11.651 1.00 96.62 81 HIS A CA 1
ATOM 610 C C . HIS A 1 81 ? -5.563 5.810 12.459 1.00 96.62 81 HIS A C 1
ATOM 612 O O . HIS A 1 81 ? -5.642 5.574 13.662 1.00 96.62 81 HIS A O 1
ATOM 618 N N . LYS A 1 82 ? -6.559 6.421 11.802 1.00 97.69 82 LYS A N 1
ATOM 619 C CA . LYS A 1 82 ? -7.809 6.842 12.462 1.00 97.69 82 LYS A CA 1
ATOM 620 C C . LYS A 1 82 ? -8.538 5.671 13.128 1.00 97.69 82 LYS A C 1
ATOM 622 O O . LYS A 1 82 ? -9.020 5.823 14.247 1.00 97.69 82 LYS A O 1
ATOM 627 N N . THR A 1 83 ? -8.615 4.508 12.476 1.00 97.81 83 THR A N 1
ATOM 628 C CA . THR A 1 83 ? -9.216 3.299 13.070 1.00 97.81 83 THR A CA 1
ATOM 629 C C . THR A 1 83 ? -8.428 2.821 14.295 1.00 97.81 83 THR A C 1
ATOM 631 O O . THR A 1 83 ? -9.031 2.483 15.310 1.00 97.81 83 THR A O 1
ATOM 634 N N . GLN A 1 84 ? -7.094 2.825 14.233 1.00 96.44 84 GLN A N 1
ATOM 635 C CA . GLN A 1 84 ? -6.224 2.427 15.346 1.00 96.44 84 GLN A CA 1
ATOM 636 C C . GLN A 1 84 ? -6.342 3.376 16.545 1.00 96.44 84 GLN A C 1
ATOM 638 O O . GLN A 1 84 ? -6.432 2.914 17.680 1.00 96.44 84 GLN A O 1
ATOM 643 N N . VAL A 1 85 ? -6.409 4.687 16.298 1.00 97.81 85 VAL A N 1
ATOM 644 C CA . VAL A 1 85 ? -6.669 5.694 17.338 1.00 97.81 85 VAL A CA 1
ATOM 645 C C . VAL A 1 85 ? -8.052 5.492 17.958 1.00 97.81 85 VAL A C 1
ATOM 647 O O . VAL A 1 85 ? -8.190 5.535 19.174 1.00 97.81 85 VAL A O 1
ATOM 650 N N . ALA A 1 86 ? -9.081 5.215 17.154 1.00 97.06 86 ALA A N 1
ATOM 651 C CA . ALA A 1 86 ? -10.411 4.933 17.688 1.00 97.06 86 ALA A CA 1
ATOM 652 C C . ALA A 1 86 ? -10.420 3.673 18.575 1.00 97.06 86 ALA A C 1
ATOM 654 O O . ALA A 1 86 ? -11.026 3.689 19.642 1.00 97.06 86 ALA A O 1
ATOM 655 N N . LEU A 1 87 ? -9.715 2.607 18.173 1.00 96.62 87 LEU A N 1
ATOM 656 C CA . LEU A 1 87 ? -9.556 1.392 18.982 1.00 96.62 87 LEU A CA 1
ATOM 657 C C . LEU A 1 87 ? -8.866 1.678 20.319 1.00 96.62 87 LEU A C 1
ATOM 659 O O . LEU A 1 87 ? -9.320 1.176 21.345 1.00 96.62 87 LEU A O 1
ATOM 663 N N . SER A 1 88 ? -7.800 2.486 20.326 1.00 95.81 88 SER A N 1
ATOM 664 C CA . SER A 1 88 ? -7.053 2.801 21.553 1.00 95.81 88 SER A CA 1
ATOM 665 C C . SER A 1 88 ? -7.830 3.684 22.531 1.00 95.81 88 SER A C 1
ATOM 667 O O . SER A 1 88 ? -7.528 3.694 23.721 1.00 95.81 88 SER A O 1
ATOM 669 N N . GLN A 1 89 ? -8.847 4.399 22.047 1.00 96.31 89 GLN A N 1
ATOM 670 C CA . GLN A 1 89 ? -9.726 5.238 22.860 1.00 96.31 89 GLN A CA 1
ATOM 671 C C . GLN A 1 89 ? -10.909 4.472 23.474 1.00 96.31 89 GLN A C 1
ATOM 673 O O . GLN A 1 89 ? -11.593 5.012 24.347 1.00 96.31 89 GLN A O 1
ATOM 678 N N . LEU A 1 90 ? -11.181 3.232 23.048 1.00 96.31 90 LEU A N 1
ATOM 679 C CA . LEU A 1 90 ? -12.278 2.441 23.606 1.00 96.31 90 LEU A CA 1
ATOM 680 C C . LEU A 1 90 ? -11.979 1.982 25.034 1.00 96.31 90 LEU A C 1
ATOM 682 O O . LEU A 1 90 ? -10.888 1.511 25.348 1.00 96.31 90 LEU A O 1
ATOM 686 N N . THR A 1 91 ? -13.001 2.032 25.888 1.00 95.38 91 THR A N 1
ATOM 687 C CA . THR A 1 91 ? -12.920 1.559 27.274 1.00 95.38 91 THR A CA 1
ATOM 688 C C . THR A 1 91 ? -13.883 0.393 27.516 1.00 95.38 91 THR A C 1
ATOM 690 O O . THR A 1 91 ? -15.003 0.420 26.993 1.00 95.38 91 THR A O 1
ATOM 693 N N . PRO A 1 92 ? -13.521 -0.608 28.342 1.00 95.94 92 PRO A N 1
ATOM 694 C CA . PRO A 1 92 ? -14.387 -1.762 28.616 1.00 95.94 92 PRO A CA 1
ATOM 695 C C . PRO A 1 92 ? -15.758 -1.408 29.209 1.00 95.94 92 PRO A C 1
ATOM 697 O O . PRO A 1 92 ? -16.728 -2.130 29.000 1.00 95.94 92 PRO A O 1
ATOM 700 N N . ASN A 1 93 ? -15.852 -0.270 29.903 1.00 95.69 93 ASN A N 1
ATOM 701 C CA . ASN A 1 93 ? -17.090 0.211 30.521 1.00 95.69 93 ASN A CA 1
ATOM 702 C C . ASN A 1 93 ? -18.020 0.941 29.533 1.00 95.69 93 ASN A C 1
ATOM 704 O O . ASN A 1 93 ? -19.130 1.330 29.899 1.00 95.69 93 ASN A O 1
ATOM 708 N N . SER A 1 94 ? -17.585 1.164 28.290 1.00 93.38 94 SER A N 1
ATOM 709 C CA . SER A 1 94 ? -18.413 1.798 27.266 1.00 93.38 94 SER A CA 1
ATOM 710 C C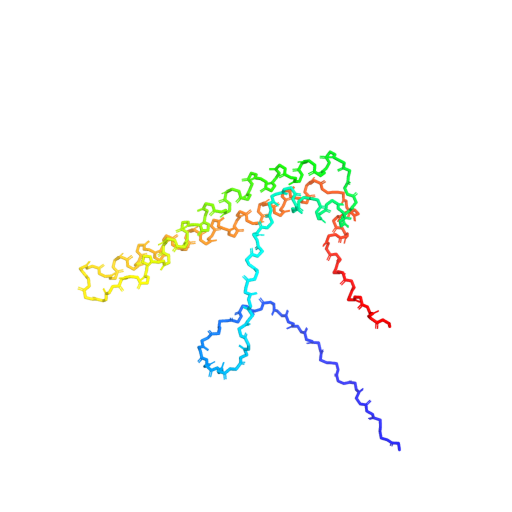 . SER A 1 94 ? -19.566 0.889 26.830 1.00 93.38 94 SER A C 1
ATOM 712 O O . SER A 1 94 ? -19.441 -0.334 26.710 1.00 93.38 94 SER A O 1
ATOM 714 N N . LYS A 1 95 ? -20.730 1.490 26.560 1.00 95.75 95 LYS A N 1
ATOM 715 C CA . LYS A 1 95 ? -21.904 0.742 26.103 1.00 95.75 95 LYS A CA 1
ATOM 716 C C . LYS A 1 95 ? -21.599 0.041 24.778 1.00 95.75 95 LYS A C 1
ATOM 718 O O . LYS A 1 95 ? -21.300 0.682 23.772 1.00 95.75 95 LYS A O 1
ATOM 723 N N . GLY A 1 96 ? -21.735 -1.283 24.775 1.00 96.75 96 GLY A N 1
ATOM 724 C CA . GLY A 1 96 ? -21.481 -2.093 23.587 1.00 96.75 96 GLY A CA 1
ATOM 725 C C . GLY A 1 96 ? -20.004 -2.164 23.196 1.00 96.75 96 GLY A C 1
ATOM 726 O O . GLY A 1 96 ? -19.730 -2.366 22.017 1.00 96.75 96 GLY A O 1
ATOM 727 N N . TYR A 1 97 ? -19.079 -2.008 24.153 1.00 97.50 97 TYR A N 1
ATOM 728 C CA . TYR A 1 97 ? -17.627 -2.076 23.953 1.00 97.50 97 TYR A CA 1
ATOM 729 C C . TYR A 1 97 ? -17.199 -3.156 22.948 1.00 97.50 97 TYR A C 1
ATOM 731 O O . TYR A 1 97 ? -16.623 -2.830 21.915 1.00 97.50 97 TYR A O 1
ATOM 739 N N . LEU A 1 98 ? -17.563 -4.423 23.186 1.00 98.25 98 LEU A N 1
ATOM 740 C CA . LEU A 1 98 ? -17.163 -5.533 22.311 1.00 98.25 98 LEU A CA 1
ATOM 741 C C . LEU A 1 98 ? -17.671 -5.381 20.870 1.00 98.25 98 LEU A C 1
ATOM 743 O O . LEU A 1 98 ? -16.951 -5.708 19.936 1.00 98.25 98 LEU A O 1
ATOM 747 N N . LYS A 1 99 ? -18.872 -4.823 20.669 1.00 98.31 99 LYS A N 1
ATOM 748 C CA . LYS A 1 99 ? -19.416 -4.563 19.327 1.00 98.31 99 LYS A CA 1
ATOM 749 C C . LYS A 1 99 ? -18.649 -3.449 18.605 1.00 98.31 99 LYS A C 1
ATOM 751 O O . LYS A 1 99 ? -18.467 -3.510 17.391 1.00 98.31 99 LYS A O 1
ATOM 756 N N . GLN A 1 100 ? -18.210 -2.427 19.340 1.00 98.00 100 GLN A N 1
ATOM 757 C CA . GLN A 1 100 ? -17.387 -1.350 18.785 1.00 98.00 100 GLN A CA 1
ATOM 758 C C . GLN A 1 100 ? -15.982 -1.852 18.435 1.00 98.00 100 GLN A C 1
ATOM 760 O O . GLN A 1 100 ? -15.484 -1.535 17.356 1.00 98.00 100 GLN A O 1
ATOM 765 N N . VAL A 1 101 ? -15.384 -2.674 19.306 1.00 98.31 101 VAL A N 1
ATOM 766 C CA . VAL A 1 101 ? -14.109 -3.355 19.040 1.00 98.31 101 VAL A CA 1
ATOM 767 C C . VAL A 1 101 ? -14.213 -4.195 17.771 1.00 98.31 101 VAL A C 1
ATOM 769 O O . VAL A 1 101 ? -13.401 -4.005 16.874 1.00 98.31 101 VAL A O 1
ATOM 772 N N . ASP A 1 102 ? -15.230 -5.051 17.664 1.00 98.44 102 ASP A N 1
ATOM 773 C CA . ASP A 1 102 ? -15.474 -5.909 16.497 1.00 98.44 102 ASP A CA 1
ATOM 774 C C . ASP A 1 102 ? -15.575 -5.093 15.197 1.00 98.44 102 ASP A C 1
ATOM 776 O O . ASP A 1 102 ? -14.820 -5.303 14.250 1.00 98.44 102 ASP A O 1
ATOM 780 N N . THR A 1 103 ? -16.401 -4.042 15.200 1.00 98.38 103 THR A N 1
ATOM 781 C CA . THR A 1 103 ? -16.583 -3.161 14.034 1.00 98.38 103 THR A CA 1
ATOM 782 C C . THR A 1 103 ? -15.279 -2.478 13.601 1.00 98.38 103 THR A C 1
ATOM 784 O O . THR A 1 103 ? -14.977 -2.384 12.407 1.00 98.38 103 THR A O 1
ATOM 787 N N . LEU A 1 104 ? -14.501 -1.953 14.553 1.00 98.25 104 LEU A N 1
ATOM 788 C CA . LEU A 1 104 ? -13.242 -1.272 14.249 1.00 98.25 104 LEU A CA 1
ATOM 789 C C . LEU A 1 104 ? -12.136 -2.260 13.855 1.00 98.25 104 LEU A C 1
ATOM 791 O O . LEU A 1 104 ? -11.332 -1.939 12.979 1.00 98.25 104 LEU A O 1
ATOM 795 N N . ALA A 1 105 ? -12.108 -3.457 14.441 1.00 98.06 105 ALA A N 1
ATOM 796 C CA . ALA A 1 105 ? -11.188 -4.525 14.066 1.00 98.06 105 ALA A CA 1
ATOM 797 C C . ALA A 1 105 ? -11.435 -4.978 12.620 1.00 98.06 105 ALA A C 1
ATOM 799 O O . ALA A 1 105 ? -10.497 -5.011 11.821 1.00 98.06 105 ALA A O 1
ATOM 800 N N . ASP A 1 106 ? -12.695 -5.191 12.241 1.00 98.50 106 ASP A N 1
ATOM 801 C CA . ASP A 1 106 ? -13.099 -5.493 10.865 1.00 98.50 106 ASP A CA 1
ATOM 802 C C . ASP A 1 106 ? -12.669 -4.403 9.881 1.00 98.50 106 ASP A C 1
ATOM 804 O O . ASP A 1 106 ? -12.170 -4.676 8.783 1.00 98.50 106 ASP A O 1
ATOM 808 N N . LYS A 1 107 ? -12.848 -3.138 10.270 1.00 97.88 107 LYS A N 1
ATOM 809 C CA . LYS A 1 107 ? -12.418 -1.996 9.461 1.00 97.88 107 LYS A CA 1
ATOM 810 C C . LYS A 1 107 ? -10.897 -1.977 9.290 1.00 97.88 107 LYS A C 1
ATOM 812 O O . LYS A 1 107 ? -10.424 -1.809 8.166 1.00 97.88 107 LYS A O 1
ATOM 817 N N . SER A 1 108 ? -10.151 -2.206 10.370 1.00 97.62 108 SER A N 1
ATOM 818 C CA . SER A 1 108 ? -8.688 -2.296 10.362 1.00 97.62 108 SER A CA 1
ATOM 819 C C . SER A 1 108 ? -8.196 -3.425 9.452 1.00 97.62 108 SER A C 1
ATOM 821 O O . SER A 1 108 ? -7.304 -3.215 8.626 1.00 97.62 108 SER A O 1
ATOM 823 N N . ALA A 1 109 ? -8.829 -4.601 9.512 1.00 98.00 109 ALA A N 1
ATOM 824 C CA . ALA A 1 109 ? -8.498 -5.741 8.659 1.00 98.00 109 ALA A CA 1
ATOM 825 C C . ALA A 1 109 ? -8.729 -5.430 7.171 1.00 98.00 109 ALA A C 1
ATOM 827 O O . ALA A 1 109 ? -7.851 -5.666 6.336 1.00 98.00 109 ALA A O 1
ATOM 828 N N . LYS A 1 110 ? -9.876 -4.828 6.828 1.00 98.06 110 LYS A N 1
ATOM 829 C CA . LYS A 1 110 ? -10.189 -4.406 5.450 1.00 98.06 110 LYS A CA 1
ATOM 830 C C . LYS A 1 110 ? -9.189 -3.374 4.926 1.00 98.06 110 LYS A C 1
ATOM 832 O O . LYS A 1 110 ? -8.726 -3.498 3.794 1.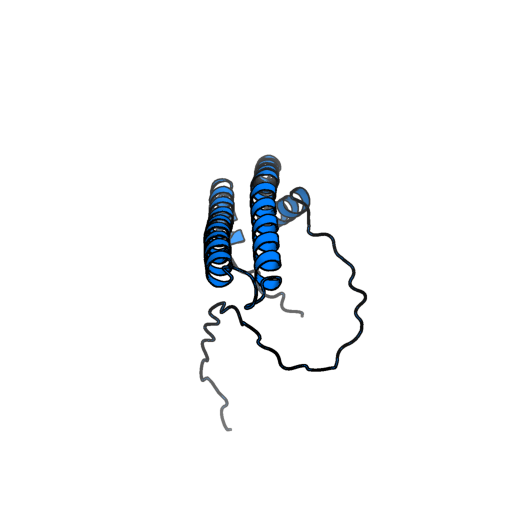00 98.06 110 LYS A O 1
ATOM 837 N N . GLN A 1 111 ? -8.832 -2.384 5.742 1.00 97.62 111 GLN A N 1
ATOM 838 C CA . GLN A 1 111 ? -7.861 -1.345 5.383 1.00 97.62 111 GLN A CA 1
ATOM 839 C C . GLN A 1 111 ? -6.450 -1.909 5.216 1.00 97.62 111 GLN A C 1
ATOM 841 O O . GLN A 1 111 ? -5.777 -1.573 4.248 1.00 97.62 111 GLN A O 1
ATOM 846 N N . THR A 1 112 ? -6.031 -2.815 6.101 1.00 97.31 112 THR A N 1
ATOM 847 C CA . THR A 1 112 ? -4.742 -3.512 5.991 1.00 97.31 112 THR A CA 1
ATOM 848 C C . THR A 1 112 ? -4.667 -4.308 4.692 1.00 97.31 112 THR A C 1
ATOM 850 O O . THR A 1 112 ? -3.712 -4.153 3.936 1.00 97.31 112 THR A O 1
ATOM 853 N N . LYS A 1 113 ? -5.714 -5.078 4.362 1.00 98.19 113 LYS A N 1
ATOM 854 C CA . LYS A 1 113 ? -5.798 -5.788 3.078 1.00 98.19 113 LYS A CA 1
ATOM 855 C C . LYS A 1 113 ? -5.693 -4.824 1.893 1.00 98.19 113 LYS A C 1
ATOM 857 O O . LYS A 1 113 ? -4.930 -5.081 0.967 1.00 98.19 113 LYS A O 1
ATOM 862 N N . ALA A 1 114 ? -6.439 -3.720 1.919 1.00 97.75 114 ALA A N 1
ATOM 863 C CA . ALA A 1 114 ? -6.403 -2.721 0.854 1.00 97.75 114 ALA A CA 1
ATOM 864 C C . ALA A 1 114 ? -5.011 -2.090 0.697 1.00 97.75 114 ALA A C 1
ATOM 866 O O . ALA A 1 114 ?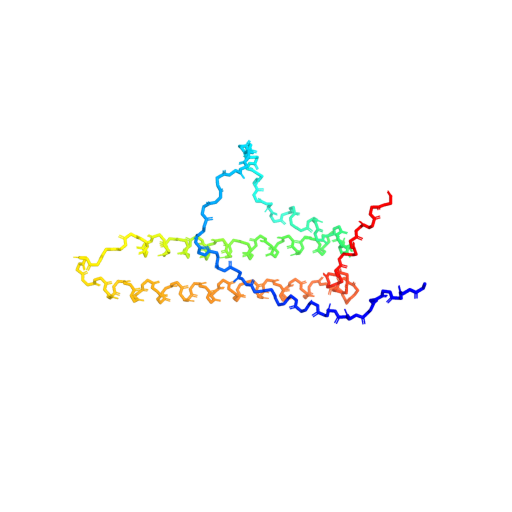 -4.565 -1.878 -0.427 1.00 97.75 114 ALA A O 1
ATOM 867 N N . LEU A 1 115 ? -4.314 -1.832 1.807 1.00 96.62 115 LEU A N 1
ATOM 868 C CA . LEU A 1 115 ? -2.957 -1.295 1.804 1.00 96.62 115 LEU A CA 1
ATOM 869 C C . LEU A 1 115 ? -1.971 -2.278 1.167 1.00 96.62 115 LEU A C 1
ATOM 871 O O . LEU A 1 115 ? -1.205 -1.891 0.288 1.00 96.62 115 LEU A O 1
ATOM 875 N N . THR A 1 116 ? -2.023 -3.553 1.561 1.00 96.88 116 THR A N 1
ATOM 876 C CA . THR A 1 116 ? -1.193 -4.614 0.972 1.00 96.88 116 THR A CA 1
ATOM 877 C C . THR A 1 116 ? -1.420 -4.730 -0.532 1.00 96.88 116 THR A C 1
ATOM 879 O O . THR A 1 116 ? -0.454 -4.760 -1.291 1.00 96.88 116 THR A O 1
ATOM 882 N N . MET A 1 117 ? -2.683 -4.746 -0.969 1.00 97.81 117 MET A N 1
ATOM 883 C CA . MET A 1 117 ? -3.017 -4.809 -2.394 1.00 97.81 117 MET A CA 1
ATOM 884 C C . MET A 1 117 ? -2.518 -3.575 -3.146 1.00 97.81 117 MET A C 1
ATOM 886 O O . MET A 1 117 ? -1.918 -3.727 -4.199 1.00 97.81 117 MET A O 1
ATOM 890 N N . ALA A 1 118 ? -2.680 -2.369 -2.592 1.00 95.75 118 ALA A N 1
ATOM 891 C CA . ALA A 1 118 ? -2.215 -1.142 -3.237 1.00 95.75 118 ALA A CA 1
ATOM 892 C C . ALA A 1 118 ? -0.689 -1.123 -3.436 1.00 95.75 118 ALA A C 1
ATOM 894 O O . ALA A 1 118 ? -0.221 -0.725 -4.499 1.00 95.75 118 ALA A O 1
ATOM 895 N N . TYR A 1 119 ? 0.091 -1.594 -2.457 1.00 94.62 119 TYR A N 1
ATOM 896 C CA . TYR A 1 119 ? 1.541 -1.738 -2.625 1.00 94.62 119 TYR A CA 1
ATOM 897 C C . TYR A 1 119 ? 1.910 -2.791 -3.674 1.00 94.62 119 TYR A C 1
ATOM 899 O O . TYR A 1 119 ? 2.822 -2.568 -4.469 1.00 94.62 119 TYR A O 1
ATOM 907 N N . ALA A 1 120 ? 1.211 -3.929 -3.692 1.00 95.69 120 ALA A N 1
ATOM 908 C CA . ALA A 1 120 ? 1.448 -4.978 -4.680 1.00 95.69 120 ALA A CA 1
ATOM 909 C C . ALA A 1 120 ? 1.108 -4.508 -6.105 1.00 95.69 120 ALA A C 1
ATOM 911 O O . ALA A 1 120 ? 1.904 -4.712 -7.017 1.00 95.69 120 ALA A O 1
ATOM 912 N N . GLU A 1 121 ? -0.029 -3.832 -6.282 1.00 95.94 121 GLU A N 1
ATOM 913 C CA . GLU A 1 121 ? -0.466 -3.226 -7.546 1.00 95.94 121 GLU A CA 1
ATOM 914 C C . GLU A 1 121 ? 0.527 -2.168 -8.035 1.00 95.94 121 GLU A C 1
ATOM 916 O O . GLU A 1 121 ? 0.902 -2.173 -9.207 1.00 95.94 121 GLU A O 1
ATOM 921 N N . ASN A 1 122 ? 0.994 -1.292 -7.139 1.00 93.88 122 ASN A N 1
ATOM 922 C CA . ASN A 1 122 ? 1.984 -0.276 -7.476 1.00 93.88 122 ASN A CA 1
ATOM 923 C C . ASN A 1 122 ? 3.307 -0.909 -7.930 1.00 93.88 122 ASN A C 1
ATOM 925 O O . ASN A 1 122 ? 3.861 -0.514 -8.955 1.00 93.88 122 ASN A O 1
ATOM 929 N N . ARG A 1 123 ? 3.783 -1.940 -7.217 1.00 93.81 123 ARG A N 1
ATOM 930 C CA . ARG A 1 123 ? 4.985 -2.688 -7.610 1.00 93.81 123 ARG A CA 1
ATOM 931 C C . ARG A 1 123 ? 4.802 -3.389 -8.955 1.00 93.81 123 ARG A C 1
ATOM 933 O O . ARG A 1 123 ? 5.700 -3.315 -9.782 1.00 93.81 123 ARG A O 1
ATOM 940 N N . ALA A 1 124 ? 3.670 -4.053 -9.183 1.00 96.00 124 ALA A N 1
ATOM 941 C CA . ALA A 1 124 ? 3.388 -4.707 -10.459 1.00 96.00 124 ALA A CA 1
ATOM 942 C C . ALA A 1 124 ? 3.380 -3.693 -11.615 1.00 96.00 124 ALA A C 1
ATOM 944 O O . ALA A 1 124 ? 4.067 -3.898 -12.609 1.00 96.00 124 ALA A O 1
ATOM 945 N N . SER A 1 125 ? 2.707 -2.555 -11.424 1.00 95.56 125 SER A N 1
ATOM 946 C CA . SER A 1 125 ? 2.656 -1.468 -12.410 1.00 95.56 125 SER A CA 1
ATOM 947 C C . SER A 1 125 ? 4.041 -0.886 -12.701 1.00 95.56 125 SER A C 1
ATOM 949 O O . SER A 1 125 ? 4.333 -0.539 -13.838 1.00 95.56 125 SER A O 1
ATOM 951 N N . LEU A 1 126 ? 4.921 -0.795 -11.695 1.00 94.38 126 LEU A N 1
ATOM 952 C CA . LEU A 1 126 ? 6.305 -0.375 -11.912 1.00 94.38 126 LEU A CA 1
ATOM 953 C C . LEU A 1 126 ? 7.037 -1.363 -12.825 1.00 94.38 126 LEU A C 1
ATOM 955 O O . LEU A 1 126 ? 7.696 -0.930 -13.758 1.00 94.38 126 LEU A O 1
ATOM 959 N N . TYR A 1 127 ? 6.910 -2.672 -12.594 1.00 95.44 127 TYR A N 1
ATOM 960 C CA . TYR A 1 127 ? 7.581 -3.688 -13.415 1.00 95.44 127 TYR A CA 1
ATOM 961 C C . TYR A 1 127 ? 7.141 -3.646 -14.883 1.00 95.44 127 TYR A C 1
ATOM 963 O O . TYR A 1 127 ? 7.964 -3.878 -15.763 1.00 95.44 127 TYR A O 1
ATOM 971 N N . GLU A 1 128 ? 5.882 -3.303 -15.159 1.00 96.25 128 GLU A N 1
ATOM 972 C CA . GLU A 1 128 ? 5.373 -3.127 -16.527 1.00 96.25 128 GLU A CA 1
ATOM 973 C C . GLU A 1 128 ? 6.047 -1.965 -17.279 1.00 96.25 128 GLU A C 1
ATOM 975 O O . GLU A 1 128 ? 6.087 -1.971 -18.509 1.00 96.25 128 GLU A O 1
ATOM 980 N N . LEU A 1 129 ? 6.602 -0.982 -16.560 1.00 94.50 129 LEU A N 1
ATOM 981 C CA . LEU A 1 129 ? 7.326 0.156 -17.137 1.00 94.50 129 LEU A CA 1
ATOM 982 C C . LEU A 1 129 ? 8.814 -0.130 -17.376 1.00 94.50 129 LEU A C 1
ATOM 984 O O . LEU A 1 129 ? 9.507 0.704 -17.958 1.00 94.50 129 LEU A O 1
ATOM 988 N N . LEU A 1 130 ? 9.324 -1.272 -16.911 1.00 93.94 130 LEU A N 1
ATOM 989 C CA . LEU A 1 130 ? 10.748 -1.580 -16.913 1.00 93.94 130 LEU A CA 1
ATOM 990 C C . LEU A 1 130 ? 11.101 -2.633 -17.961 1.00 93.94 130 LEU A C 1
ATOM 992 O O . LEU A 1 130 ? 10.402 -3.619 -18.180 1.00 93.94 130 LEU A O 1
ATOM 996 N N . THR A 1 131 ? 12.269 -2.464 -18.572 1.00 95.25 131 THR A N 1
ATOM 997 C CA . THR A 1 131 ? 12.886 -3.509 -19.395 1.00 95.25 131 THR A CA 1
ATOM 998 C C . THR A 1 131 ? 13.398 -4.662 -18.521 1.00 95.25 131 THR A C 1
ATOM 1000 O O . THR A 1 131 ? 13.735 -4.444 -17.353 1.00 95.25 131 THR A O 1
ATOM 1003 N N . PRO A 1 132 ? 13.593 -5.876 -19.077 1.00 95.81 132 PRO A N 1
ATOM 1004 C CA . PRO A 1 132 ? 14.174 -6.996 -18.330 1.00 95.81 132 PRO A CA 1
ATOM 1005 C C . PRO A 1 132 ? 15.510 -6.661 -17.648 1.00 95.81 132 PRO A C 1
ATOM 1007 O O . PRO A 1 132 ? 15.739 -7.044 -16.505 1.00 95.81 132 PRO A O 1
ATOM 1010 N N . LYS A 1 133 ? 16.367 -5.870 -18.309 1.00 93.44 133 LYS A N 1
ATOM 1011 C CA . LYS A 1 133 ? 17.653 -5.422 -17.750 1.00 93.44 133 LYS A CA 1
ATOM 1012 C C . LYS A 1 133 ? 17.480 -4.451 -16.574 1.00 93.44 133 LYS A C 1
ATOM 1014 O O . LYS A 1 133 ? 18.274 -4.464 -15.638 1.00 93.44 133 LYS A O 1
ATOM 1019 N N . GLN A 1 134 ? 16.467 -3.586 -16.615 1.00 93.75 134 GLN A N 1
ATOM 1020 C CA . GLN A 1 134 ? 16.145 -2.687 -15.503 1.00 93.75 134 GLN A CA 1
ATOM 1021 C C . GLN A 1 134 ? 15.516 -3.454 -14.333 1.00 93.75 134 GLN A C 1
ATOM 1023 O O . GLN A 1 134 ? 15.839 -3.157 -13.187 1.00 93.75 134 GLN A O 1
ATOM 1028 N N . ILE A 1 135 ? 14.698 -4.476 -14.600 1.00 93.94 135 ILE A N 1
ATOM 1029 C CA . ILE A 1 135 ? 14.171 -5.381 -13.567 1.00 93.94 135 ILE A CA 1
ATOM 1030 C C . ILE A 1 135 ? 15.320 -6.110 -12.861 1.00 93.94 135 ILE A C 1
ATOM 1032 O O . ILE A 1 135 ? 15.390 -6.091 -11.635 1.00 93.94 135 ILE A O 1
ATOM 1036 N N . GLU A 1 136 ? 16.280 -6.657 -13.611 1.00 92.62 136 GLU A N 1
ATOM 1037 C CA . GLU A 1 136 ? 17.463 -7.312 -13.038 1.00 92.62 136 GLU A CA 1
ATOM 1038 C C . GLU A 1 136 ? 18.244 -6.366 -12.105 1.00 92.62 136 GLU A C 1
ATOM 1040 O O . GLU A 1 136 ? 18.600 -6.737 -10.986 1.00 92.62 136 GLU A O 1
ATOM 1045 N N . ARG A 1 137 ? 18.447 -5.105 -12.514 1.00 90.06 137 ARG A N 1
ATOM 1046 C CA . ARG A 1 137 ? 19.074 -4.067 -11.670 1.00 90.06 137 ARG A CA 1
ATOM 1047 C C . ARG A 1 137 ? 18.246 -3.708 -10.438 1.00 90.06 137 ARG A C 1
ATOM 1049 O O . ARG A 1 137 ? 18.812 -3.374 -9.398 1.00 90.06 137 ARG A O 1
ATOM 1056 N N . LEU A 1 138 ? 16.920 -3.723 -10.553 1.00 89.06 138 LEU A N 1
ATOM 1057 C CA . LEU A 1 138 ? 16.016 -3.420 -9.447 1.00 89.06 138 LEU A CA 1
ATOM 1058 C C . LEU A 1 138 ? 16.066 -4.514 -8.372 1.00 89.06 138 LEU A C 1
ATOM 1060 O O . LEU A 1 138 ? 16.058 -4.188 -7.183 1.00 89.06 138 LEU A O 1
ATOM 1064 N N . GLU A 1 139 ? 16.126 -5.778 -8.793 1.00 88.94 139 GLU A N 1
ATOM 1065 C CA . GLU A 1 139 ? 16.089 -6.963 -7.928 1.00 88.94 139 GLU A CA 1
ATOM 1066 C C . GLU A 1 139 ? 17.452 -7.358 -7.366 1.00 88.94 139 GLU A C 1
ATOM 1068 O O . GLU A 1 139 ? 17.518 -7.960 -6.293 1.00 88.94 139 GLU A O 1
ATOM 1073 N N . THR A 1 140 ? 18.538 -6.997 -8.051 1.00 85.62 140 THR A N 1
ATOM 1074 C CA . THR A 1 140 ? 19.890 -7.241 -7.551 1.00 85.62 140 THR A CA 1
ATOM 1075 C C . THR A 1 140 ? 20.140 -6.362 -6.320 1.00 85.62 140 THR A C 1
ATOM 1077 O O . THR A 1 140 ? 20.081 -5.130 -6.419 1.00 85.62 140 THR A O 1
ATOM 1080 N N . PRO A 1 141 ? 20.426 -6.949 -5.143 1.00 63.47 141 PRO A N 1
ATOM 1081 C CA . PRO A 1 141 ? 20.815 -6.179 -3.971 1.00 63.47 141 PRO A CA 1
ATOM 1082 C C . PRO A 1 141 ? 22.057 -5.357 -4.309 1.00 63.47 141 PRO A C 1
ATOM 1084 O O . PRO A 1 141 ? 23.005 -5.893 -4.886 1.00 63.47 141 PRO A O 1
ATOM 1087 N N . ALA A 1 142 ? 22.072 -4.073 -3.942 1.00 59.91 142 ALA A N 1
ATOM 1088 C CA . ALA A 1 142 ? 23.311 -3.309 -3.998 1.00 59.91 142 ALA A CA 1
ATOM 1089 C C . ALA A 1 142 ? 24.362 -4.079 -3.185 1.00 59.91 142 ALA A C 1
ATOM 1091 O O . ALA A 1 142 ? 24.114 -4.415 -2.022 1.00 59.91 142 ALA A O 1
ATOM 1092 N N . ALA A 1 143 ? 25.491 -4.427 -3.809 1.00 52.84 143 ALA A N 1
ATOM 1093 C CA . ALA A 1 143 ? 26.610 -4.981 -3.063 1.00 52.84 143 ALA A CA 1
ATOM 1094 C C . ALA A 1 143 ? 26.942 -3.979 -1.945 1.00 52.84 143 ALA A C 1
ATOM 1096 O O . ALA A 1 143 ? 26.956 -2.779 -2.226 1.00 52.84 143 ALA A O 1
ATOM 1097 N N . PRO A 1 144 ? 27.153 -4.418 -0.691 1.00 49.28 144 PRO A N 1
ATOM 1098 C CA . PRO A 1 144 ? 27.614 -3.498 0.333 1.00 49.28 144 PRO A CA 1
ATOM 1099 C C . PRO A 1 144 ? 28.910 -2.881 -0.185 1.00 49.28 144 PRO A C 1
ATOM 1101 O O . PRO A 1 144 ? 29.828 -3.616 -0.563 1.00 49.28 144 PRO A O 1
ATOM 1104 N N . ASP A 1 145 ? 28.953 -1.552 -0.257 1.00 47.75 145 ASP A N 1
ATOM 1105 C CA . ASP A 1 145 ? 30.173 -0.828 -0.575 1.00 47.75 145 ASP A CA 1
ATOM 1106 C C . ASP A 1 145 ? 31.226 -1.277 0.436 1.00 47.75 145 ASP A C 1
ATOM 1108 O O . ASP A 1 145 ? 31.177 -0.940 1.621 1.00 47.75 145 ASP A O 1
ATOM 1112 N N . ASN A 1 146 ? 32.146 -2.130 -0.015 1.00 40.62 146 ASN A N 1
ATOM 1113 C CA . ASN A 1 146 ? 33.312 -2.492 0.763 1.00 40.62 146 ASN A CA 1
ATOM 1114 C C . ASN A 1 146 ? 34.126 -1.210 0.903 1.00 40.62 146 ASN A C 1
ATOM 1116 O O . ASN A 1 146 ? 34.853 -0.830 -0.016 1.00 40.62 146 ASN A O 1
ATOM 1120 N N . VAL A 1 147 ? 33.952 -0.547 2.045 1.00 44.53 147 VAL A N 1
ATOM 1121 C CA . VAL A 1 147 ? 34.826 0.511 2.540 1.00 44.53 147 VAL A CA 1
ATOM 1122 C C . VAL A 1 147 ? 36.253 -0.039 2.470 1.00 44.53 147 VAL A C 1
ATOM 1124 O O . VAL A 1 147 ? 36.602 -0.962 3.209 1.00 44.53 147 VAL A O 1
ATOM 1127 N N . LYS A 1 148 ? 37.025 0.456 1.501 1.00 36.78 148 LYS A N 1
ATOM 1128 C CA . LYS A 1 148 ? 38.472 0.256 1.415 1.00 36.78 148 LYS A CA 1
ATOM 1129 C C . LYS A 1 148 ? 39.182 1.319 2.231 1.00 36.78 148 LYS A C 1
ATOM 1131 O O . LYS A 1 148 ? 38.718 2.479 2.188 1.00 36.78 148 LYS A O 1
#

Radius of gyration: 22.33 Å; chains: 1; bounding box: 70×42×51 Å

Secondary structure (DSSP, 8-state):
------------------------------------PPPPHHHHHHHHHHHHT--HHHHHHHHHHHHHHHHHHHHHHHHHHHHHHHHHH--TTSTTHHHHHHHHHHHHHHHHHHHHHHHHHHHHHHHHTS-HHHHHHHHSPPPP----

pLDDT: mean 79.09, std 22.78, range [33.78, 98.5]

Foldseek 3Di:
DDDDDDPDDPPPPPVDPDPDDDDDDPDDDDDPPPPPDDDALLRVLVVLCVQLVDDPVLSVQSSVLCNVLVVVLVVLVVQLVVLVVQLVPQDPPDDPSVVSNVVSVVVNVVSVVSNVVSVVVSVVSNVVSDDPSSVVSVPDPDDPPPPD

Sequence (148 aa):
MLTNKKTGMIAVTCLGIALIAGVAMKAFAESEEVKMAAPNHEQLAERIADKLGLDSDAEHKVSALFERDGQKIRKIQEQLHKTQVALSQLTPNSKGYLKQVDTLADKSAKQTKALTMAYAENRASLYELLTPKQIERLETPAAPDNVK